Protein AF-A0ABD8B2M6-F1 (afdb_monomer)

Organism: Paenibacillus amylolyticus (NCBI:txid1451)

Radius of gyration: 21.18 Å; Cα contacts (8 Å, |Δi|>4): 115; chains: 1; bounding box: 60×35×60 Å

Solvent-accessible surface area (backbone atoms only — not comparable to full-atom values): 7758 Å² total; per-residue (Å²): 119,79,57,44,57,72,61,22,52,52,36,51,54,53,35,53,53,38,50,52,31,44,59,47,26,64,75,68,66,43,61,69,64,36,50,55,49,49,55,50,36,53,42,39,51,32,51,23,50,21,29,61,69,49,42,68,66,32,60,54,50,38,54,56,52,48,70,74,75,51,57,76,76,55,49,54,54,48,50,68,47,43,44,29,42,54,49,12,60,80,67,70,38,62,68,38,31,53,50,21,50,52,52,42,51,52,52,48,52,53,50,34,51,50,38,52,51,50,57,71,67,53,71,76,82,81,66,75,83,64,76,68,76,68,61,74,67,70,79,75,128

Sequence (141 aa):
MDANWPIAIILCLLIVLSLISLVILKKVELRMYFIDTALITVCLAFCAVAYFTAFEAFFIGIIVYVFRLTNSDNIIKFVFLFSGLIIGYFTGNDFYTNTSILILAIFIIIRLVESIVEISLYTPNSEPITELDMQSKKSDD

Secondary structure (DSSP, 8-state):
----HHHHHHHHHHHHHHHHHHHHHHHTT-HHHHHHHHHHHHHHHHHHHHHHH--THHHHHHHHHHHHH--HHHHHHHHHHHHHHHHHHHHT-HHHHHHHHHHHHHHHHHHHHHHHHHHHH---------GGGTTTTSS--

Structure (mmCIF, N/CA/C/O backbone):
data_AF-A0ABD8B2M6-F1
#
_entry.id   AF-A0ABD8B2M6-F1
#
loop_
_atom_site.group_PDB
_atom_site.id
_atom_site.type_symbol
_atom_site.label_atom_id
_atom_site.label_alt_id
_atom_site.label_comp_id
_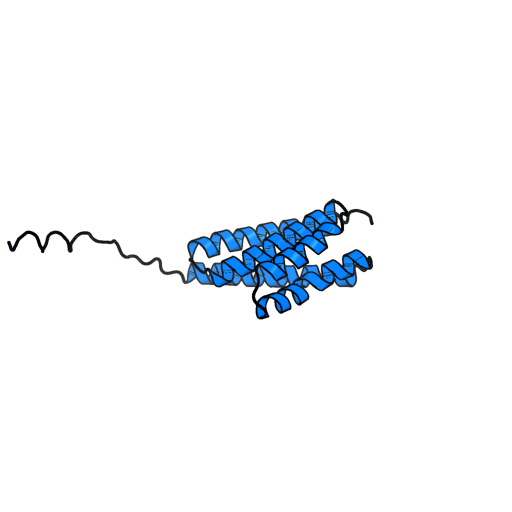atom_site.label_asym_id
_atom_site.label_entity_id
_atom_site.label_seq_id
_atom_site.pdbx_PDB_ins_code
_atom_site.Cartn_x
_atom_site.Cartn_y
_atom_site.Cartn_z
_atom_site.occupancy
_atom_site.B_iso_or_equiv
_atom_site.auth_seq_id
_atom_site.auth_comp_id
_atom_site.auth_asym_id
_atom_site.auth_atom_id
_atom_site.pdbx_PDB_model_num
ATOM 1 N N . MET A 1 1 ? 12.493 -4.285 -16.258 1.00 59.44 1 MET A N 1
ATOM 2 C CA . MET A 1 1 ? 12.614 -3.160 -15.313 1.00 59.44 1 MET A CA 1
ATOM 3 C C . MET A 1 1 ? 13.319 -3.697 -14.077 1.00 59.44 1 MET A C 1
ATOM 5 O O . MET A 1 1 ? 13.015 -4.824 -13.707 1.00 59.44 1 MET A O 1
ATOM 9 N N . ASP A 1 2 ? 14.288 -2.983 -13.505 1.00 62.94 2 ASP A N 1
ATOM 10 C CA . ASP A 1 2 ? 15.016 -3.478 -12.327 1.00 62.94 2 ASP A CA 1
ATOM 11 C C . ASP A 1 2 ? 14.156 -3.365 -11.061 1.00 62.94 2 ASP A C 1
ATOM 13 O O . ASP A 1 2 ? 13.301 -2.483 -10.954 1.00 62.94 2 ASP A O 1
ATOM 17 N N . ALA A 1 3 ? 14.367 -4.265 -10.099 1.00 66.88 3 ALA A N 1
ATOM 18 C CA . ALA A 1 3 ? 13.652 -4.235 -8.826 1.00 66.88 3 ALA A CA 1
ATOM 19 C C . ALA A 1 3 ? 13.932 -2.919 -8.074 1.00 66.88 3 ALA A C 1
ATOM 21 O O . ALA A 1 3 ? 15.090 -2.546 -7.873 1.00 66.88 3 ALA A O 1
ATOM 22 N N . ASN A 1 4 ? 12.881 -2.226 -7.620 1.00 79.69 4 ASN A N 1
ATOM 23 C CA . ASN A 1 4 ? 13.004 -0.974 -6.866 1.00 79.69 4 ASN A CA 1
ATOM 24 C C . ASN A 1 4 ? 12.841 -1.249 -5.364 1.00 79.69 4 ASN A C 1
ATOM 26 O O . ASN A 1 4 ? 11.773 -1.083 -4.768 1.00 79.69 4 ASN A O 1
ATOM 30 N N . TRP A 1 5 ? 13.936 -1.716 -4.766 1.00 81.69 5 TRP A N 1
ATOM 31 C CA . TRP A 1 5 ? 14.001 -2.157 -3.373 1.00 81.69 5 TRP A CA 1
ATOM 32 C C . TRP A 1 5 ? 13.587 -1.082 -2.354 1.00 81.69 5 TRP A C 1
ATOM 34 O O . TRP A 1 5 ? 12.828 -1.421 -1.446 1.00 81.69 5 TRP A O 1
ATOM 44 N N . PRO A 1 6 ? 14.003 0.198 -2.476 1.00 87.25 6 PRO A N 1
ATOM 45 C CA . PRO A 1 6 ? 13.560 1.246 -1.554 1.00 87.25 6 PRO A CA 1
ATOM 46 C C . PRO A 1 6 ? 12.037 1.385 -1.481 1.00 87.25 6 PRO A C 1
ATOM 48 O O . PRO A 1 6 ? 11.467 1.436 -0.391 1.00 87.25 6 PRO A O 1
ATOM 51 N N . ILE A 1 7 ? 11.367 1.383 -2.635 1.00 88.50 7 ILE A N 1
ATOM 52 C CA . ILE A 1 7 ? 9.908 1.492 -2.715 1.00 88.50 7 ILE A CA 1
ATOM 53 C C . ILE A 1 7 ? 9.241 0.256 -2.116 1.00 88.50 7 ILE A C 1
ATOM 55 O O . ILE A 1 7 ? 8.309 0.382 -1.321 1.00 88.50 7 ILE A O 1
ATOM 59 N N . ALA A 1 8 ? 9.758 -0.934 -2.423 1.00 88.00 8 ALA A N 1
ATOM 60 C CA . ALA A 1 8 ? 9.252 -2.181 -1.865 1.00 88.00 8 ALA A CA 1
ATOM 61 C C . ALA A 1 8 ? 9.348 -2.214 -0.325 1.00 88.00 8 ALA A C 1
ATOM 63 O O . ALA A 1 8 ? 8.400 -2.625 0.343 1.00 88.00 8 ALA A O 1
ATOM 64 N N . ILE A 1 9 ? 10.445 -1.709 0.253 1.00 90.75 9 ILE A N 1
ATOM 65 C CA . ILE A 1 9 ? 10.620 -1.596 1.710 1.00 90.75 9 ILE A CA 1
ATOM 66 C C . ILE A 1 9 ? 9.583 -0.646 2.318 1.00 90.75 9 ILE A C 1
ATOM 68 O O . ILE A 1 9 ? 8.972 -0.981 3.333 1.00 90.75 9 ILE A O 1
ATOM 72 N N . ILE A 1 10 ? 9.346 0.516 1.700 1.00 92.38 10 ILE A N 1
ATOM 73 C CA . ILE A 1 10 ? 8.327 1.459 2.183 1.00 92.38 10 ILE A CA 1
ATOM 74 C C . ILE A 1 10 ? 6.943 0.805 2.146 1.00 92.38 10 ILE A C 1
ATOM 76 O O . ILE A 1 10 ? 6.207 0.876 3.128 1.00 92.38 10 ILE A O 1
ATOM 80 N N . LEU A 1 11 ? 6.605 0.103 1.061 1.00 93.38 11 LEU A N 1
ATOM 81 C CA . LEU A 1 11 ? 5.342 -0.629 0.957 1.00 93.38 11 LEU A CA 1
ATOM 82 C C . LEU A 1 11 ? 5.209 -1.693 2.059 1.00 93.38 11 LEU A C 1
ATOM 84 O O . LEU A 1 11 ? 4.143 -1.802 2.657 1.00 93.38 11 LEU A O 1
ATOM 88 N N . CYS A 1 12 ? 6.282 -2.411 2.406 1.00 94.50 12 CYS A N 1
ATOM 89 C CA . CYS A 1 12 ? 6.285 -3.338 3.543 1.00 94.50 12 CYS A CA 1
ATOM 90 C C . CYS A 1 12 ? 5.983 -2.643 4.879 1.00 94.50 12 CYS A C 1
ATOM 92 O O . CYS A 1 12 ? 5.193 -3.161 5.667 1.00 94.50 12 CYS A O 1
ATOM 94 N N . LEU A 1 13 ? 6.558 -1.464 5.134 1.00 94.31 13 LEU A N 1
ATOM 95 C CA . LEU A 1 13 ? 6.256 -0.689 6.344 1.00 94.31 13 LEU A CA 1
ATOM 96 C C . LEU A 1 13 ? 4.782 -0.264 6.387 1.00 94.31 13 LEU A C 1
ATOM 98 O O . LEU A 1 13 ? 4.127 -0.393 7.420 1.00 94.31 13 LEU A O 1
ATOM 102 N N . LEU A 1 14 ? 4.240 0.180 5.252 1.00 94.56 14 LEU A N 1
ATOM 103 C CA . LEU A 1 14 ? 2.829 0.540 5.124 1.00 94.56 14 LEU A CA 1
ATOM 104 C C . LEU A 1 14 ? 1.897 -0.661 5.353 1.00 94.56 14 LEU A C 1
ATOM 106 O O . LEU A 1 14 ? 0.872 -0.519 6.020 1.00 94.56 14 LEU A O 1
ATOM 110 N N . ILE A 1 15 ? 2.270 -1.853 4.874 1.00 94.81 15 ILE A N 1
ATOM 111 C CA . ILE A 1 15 ? 1.538 -3.101 5.142 1.00 94.81 15 ILE A CA 1
ATOM 112 C C . ILE A 1 15 ? 1.505 -3.388 6.643 1.00 94.81 15 ILE A C 1
ATOM 114 O O . ILE A 1 15 ? 0.435 -3.668 7.176 1.00 94.81 15 ILE A O 1
ATOM 118 N N . VAL A 1 16 ? 2.642 -3.287 7.340 1.00 94.88 16 VAL A N 1
ATOM 119 C CA . VAL A 1 16 ? 2.705 -3.523 8.792 1.00 94.88 16 VAL A CA 1
ATOM 120 C C . VAL A 1 16 ? 1.780 -2.565 9.546 1.00 94.88 16 VAL A C 1
ATOM 122 O O . VAL A 1 16 ? 1.007 -3.011 10.391 1.00 94.88 16 VAL A O 1
ATOM 125 N N . LEU A 1 17 ? 1.796 -1.271 9.211 1.00 93.38 17 LEU A N 1
ATOM 126 C CA . LEU A 1 17 ? 0.892 -0.290 9.822 1.00 93.38 17 LEU A CA 1
ATOM 127 C C . LEU A 1 17 ? -0.583 -0.627 9.562 1.00 93.38 17 LEU A C 1
ATOM 129 O O . LEU A 1 17 ? -1.398 -0.594 10.483 1.00 93.38 17 LEU A O 1
ATOM 133 N N . SER A 1 18 ? -0.917 -1.023 8.334 1.00 92.00 18 SER A N 1
ATOM 134 C CA . SER A 1 18 ? -2.279 -1.410 7.962 1.00 92.00 18 SER A CA 1
ATOM 135 C C . SER A 1 18 ? -2.746 -2.688 8.680 1.00 92.00 18 SER A C 1
ATOM 137 O O . SER A 1 18 ? -3.897 -2.788 9.106 1.00 92.00 18 SER A O 1
ATOM 139 N N . LEU A 1 19 ? -1.844 -3.653 8.902 1.00 92.44 19 LEU A N 1
ATOM 140 C CA . LEU A 1 19 ? -2.122 -4.851 9.701 1.00 92.44 19 LEU A CA 1
ATOM 141 C C . LEU A 1 19 ? -2.402 -4.509 11.170 1.00 92.44 19 LEU A C 1
ATOM 143 O O . LEU A 1 19 ? -3.297 -5.108 11.767 1.00 92.44 19 LEU A O 1
ATOM 147 N N . ILE A 1 20 ? -1.694 -3.533 11.748 1.00 89.94 20 ILE A N 1
ATOM 148 C CA . ILE A 1 20 ? -1.983 -3.042 13.104 1.00 89.94 20 ILE A CA 1
ATOM 149 C C . ILE A 1 20 ? -3.404 -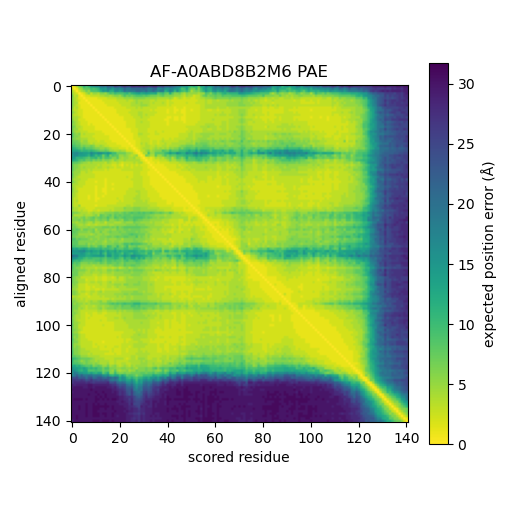2.466 13.161 1.00 89.94 20 ILE A C 1
ATOM 151 O O . ILE A 1 20 ? -4.175 -2.852 14.042 1.00 89.94 20 ILE A O 1
ATOM 155 N N . SER A 1 21 ? -3.790 -1.621 12.196 1.00 87.56 21 SER A N 1
ATOM 156 C CA . SER A 1 21 ? -5.164 -1.104 12.091 1.00 87.56 21 SER A CA 1
ATOM 157 C C . SER A 1 21 ? -6.196 -2.230 11.996 1.00 87.56 21 SER A C 1
ATOM 159 O O . SER A 1 21 ? -7.190 -2.206 12.715 1.00 87.56 21 SER A O 1
ATOM 161 N N . LEU A 1 22 ? -5.948 -3.265 11.185 1.00 88.94 22 LEU A N 1
ATOM 162 C CA . LEU A 1 22 ? -6.854 -4.414 11.061 1.00 88.94 22 LEU A CA 1
ATOM 163 C C . LEU A 1 22 ? -7.051 -5.169 12.373 1.00 88.94 22 LEU A C 1
ATOM 165 O O . LEU A 1 22 ? -8.171 -5.570 12.687 1.00 88.94 22 LEU A O 1
ATOM 169 N N . VAL A 1 23 ? -5.980 -5.368 13.145 1.00 87.56 23 VAL A N 1
ATOM 170 C CA . VAL A 1 23 ? -6.06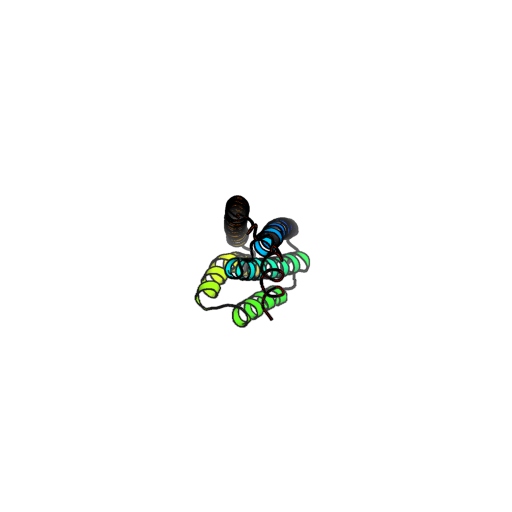4 -6.031 14.453 1.00 87.56 23 VAL A CA 1
ATOM 171 C C . VAL A 1 23 ? -6.922 -5.217 15.421 1.00 87.56 23 VAL A C 1
ATOM 173 O O . VAL A 1 23 ? -7.714 -5.802 16.159 1.00 87.56 23 VAL A O 1
ATOM 176 N N . ILE A 1 24 ? -6.796 -3.888 15.405 1.00 83.94 24 ILE A N 1
ATOM 177 C CA . ILE A 1 24 ? -7.600 -2.985 16.237 1.00 83.94 24 ILE A CA 1
ATOM 178 C C . ILE A 1 24 ? -9.068 -3.023 15.793 1.00 83.94 24 ILE A C 1
ATOM 180 O O . ILE A 1 24 ? -9.939 -3.342 16.598 1.00 83.94 24 ILE A O 1
ATOM 184 N N . LEU A 1 25 ? -9.340 -2.800 14.504 1.00 83.44 25 LEU A N 1
ATOM 185 C CA . LEU A 1 25 ? -10.695 -2.775 13.943 1.00 83.44 25 LEU A CA 1
ATOM 186 C C . LEU A 1 25 ? -11.439 -4.099 14.141 1.00 83.44 25 LEU A C 1
ATOM 188 O O . LEU A 1 25 ? -12.641 -4.102 14.403 1.00 83.44 25 LEU A O 1
ATOM 192 N N . LYS A 1 26 ? -10.727 -5.233 14.085 1.00 82.75 26 LYS A N 1
ATOM 193 C CA . LYS A 1 26 ? -11.309 -6.550 14.373 1.00 82.75 26 LYS A CA 1
ATOM 194 C C . LYS A 1 26 ? -11.828 -6.659 15.810 1.00 82.75 26 LYS A C 1
ATOM 196 O O . LYS A 1 26 ? -12.806 -7.364 16.028 1.00 82.75 26 LYS A O 1
ATOM 201 N N . LYS A 1 27 ? -11.194 -5.992 16.782 1.00 80.00 27 LYS A N 1
ATOM 202 C CA . LYS A 1 27 ? -11.628 -6.004 18.192 1.00 80.00 27 LYS A CA 1
ATOM 203 C C . LYS A 1 27 ? -12.838 -5.110 18.460 1.00 80.00 27 LYS A C 1
ATOM 205 O O . LYS A 1 27 ? -13.571 -5.384 19.398 1.00 80.00 27 LYS A O 1
ATOM 210 N N . VAL A 1 28 ? -13.022 -4.065 17.655 1.00 75.50 28 VAL A N 1
ATOM 211 C CA . VAL A 1 28 ? -14.100 -3.068 17.796 1.00 75.50 28 VAL A CA 1
ATOM 212 C C . VAL A 1 28 ? -15.320 -3.428 16.918 1.00 75.50 28 VAL A C 1
ATOM 214 O O . VAL A 1 28 ? -16.306 -2.706 16.880 1.00 75.50 28 VAL A O 1
ATOM 217 N N . GLU A 1 29 ? -15.272 -4.560 16.201 1.00 73.56 29 GLU A N 1
ATOM 218 C CA . GLU A 1 29 ? -16.335 -5.084 15.319 1.00 73.56 29 GLU A CA 1
ATOM 219 C C . GLU A 1 29 ? -16.805 -4.136 14.192 1.00 73.56 29 GLU A C 1
ATOM 221 O O . GLU A 1 29 ? -17.859 -4.333 13.578 1.00 73.56 29 GLU A O 1
ATOM 226 N N . LEU A 1 30 ? -15.985 -3.149 13.821 1.00 69.62 30 LEU A N 1
ATOM 227 C CA . LEU A 1 30 ? -16.288 -2.184 12.761 1.00 69.62 30 LEU A CA 1
ATOM 228 C C . LEU A 1 30 ? -16.049 -2.775 11.365 1.00 69.62 30 LEU A C 1
ATOM 230 O O . LEU A 1 30 ? -15.024 -2.557 10.716 1.00 69.62 30 LEU A O 1
ATOM 234 N N . ARG A 1 31 ? -17.036 -3.541 10.884 1.00 72.50 31 ARG A N 1
ATOM 235 C CA . ARG A 1 31 ? -16.947 -4.315 9.631 1.00 72.50 31 ARG A CA 1
ATOM 236 C C . ARG A 1 31 ? -16.621 -3.484 8.390 1.00 72.50 31 ARG A C 1
ATOM 238 O O . ARG A 1 31 ? -15.860 -3.953 7.550 1.00 72.50 31 ARG A O 1
ATOM 245 N N . MET A 1 32 ? -17.185 -2.282 8.256 1.00 74.00 32 MET A N 1
ATOM 246 C CA . MET A 1 32 ? -16.995 -1.461 7.053 1.00 74.00 32 MET A CA 1
ATOM 247 C C . MET A 1 32 ? -15.538 -1.002 6.906 1.00 74.00 32 MET A C 1
ATOM 249 O O . MET A 1 32 ? -14.924 -1.237 5.868 1.00 74.00 32 MET A O 1
ATOM 253 N N . TYR A 1 33 ? -14.953 -0.436 7.967 1.00 77.25 33 TYR A N 1
ATOM 254 C CA . TYR A 1 33 ? -13.550 -0.015 7.962 1.00 77.25 33 TYR A CA 1
ATOM 255 C C . TYR A 1 33 ? -12.592 -1.201 7.872 1.00 77.25 33 TYR A C 1
ATOM 257 O O . TYR A 1 33 ? -11.585 -1.121 7.176 1.00 77.25 33 TYR A O 1
ATOM 265 N N . PHE A 1 34 ? -12.930 -2.327 8.508 1.00 83.31 34 PHE A N 1
ATOM 266 C CA . PHE A 1 34 ? -12.130 -3.543 8.413 1.00 83.31 34 PHE A CA 1
ATOM 267 C C . PHE A 1 34 ? -11.989 -4.034 6.964 1.00 83.31 34 PHE A C 1
ATOM 269 O O . PHE A 1 34 ? -10.882 -4.357 6.535 1.00 83.31 34 PHE A O 1
ATOM 276 N N . ILE A 1 35 ? -13.086 -4.074 6.199 1.00 82.69 35 ILE A N 1
ATOM 277 C CA . ILE A 1 35 ? -13.062 -4.524 4.799 1.00 82.69 35 ILE A CA 1
ATOM 278 C C . ILE A 1 35 ? -12.224 -3.571 3.940 1.00 82.69 35 ILE A C 1
ATOM 280 O O . ILE A 1 35 ? -11.353 -4.036 3.206 1.00 82.69 35 ILE A O 1
ATOM 284 N N . ASP A 1 36 ? -12.422 -2.257 4.071 1.00 82.88 36 ASP A N 1
ATOM 285 C CA . ASP A 1 36 ? -11.660 -1.255 3.314 1.00 82.88 36 ASP A CA 1
ATOM 286 C C . ASP A 1 36 ? -10.153 -1.356 3.603 1.00 82.88 36 ASP A C 1
ATOM 288 O O . ASP A 1 36 ? -9.334 -1.427 2.681 1.00 82.88 36 ASP A O 1
ATOM 292 N N . THR A 1 37 ? -9.768 -1.436 4.880 1.00 86.75 37 THR A N 1
ATOM 293 C CA . THR A 1 37 ? -8.363 -1.596 5.276 1.00 86.75 37 THR A CA 1
ATOM 294 C C . THR A 1 37 ? -7.796 -2.933 4.792 1.00 86.75 37 THR A C 1
ATOM 296 O O . THR A 1 37 ? -6.649 -2.986 4.346 1.00 86.75 37 THR A O 1
ATOM 299 N N . ALA A 1 38 ? -8.579 -4.016 4.804 1.00 87.69 38 ALA A N 1
ATOM 300 C CA . ALA A 1 38 ? -8.136 -5.323 4.321 1.00 87.69 38 ALA A CA 1
ATOM 301 C C . ALA A 1 38 ? -7.876 -5.300 2.811 1.00 87.69 38 ALA A C 1
ATOM 303 O O . ALA A 1 38 ? -6.837 -5.786 2.358 1.00 87.69 38 ALA A O 1
ATOM 304 N N . LEU A 1 39 ? -8.774 -4.682 2.040 1.00 88.38 39 LEU A N 1
ATOM 305 C CA . LEU A 1 39 ? -8.619 -4.521 0.596 1.00 88.38 39 LEU A CA 1
ATOM 306 C C . LEU A 1 39 ? -7.335 -3.757 0.259 1.00 88.38 39 LEU A C 1
ATOM 308 O O . LEU A 1 39 ? -6.529 -4.228 -0.545 1.00 88.38 39 LEU A O 1
ATOM 312 N N . ILE A 1 40 ? -7.104 -2.624 0.923 1.00 89.25 40 ILE A N 1
ATOM 313 C CA . ILE A 1 40 ? -5.914 -1.788 0.714 1.00 89.25 40 ILE A CA 1
ATOM 314 C C . ILE A 1 40 ? -4.637 -2.534 1.108 1.00 89.25 40 ILE A C 1
ATOM 316 O O . ILE A 1 40 ? -3.652 -2.481 0.375 1.00 89.25 40 ILE A O 1
ATOM 320 N N . THR A 1 41 ? -4.662 -3.290 2.208 1.00 92.06 41 THR A N 1
ATOM 321 C CA . THR A 1 41 ? -3.513 -4.095 2.659 1.00 92.06 41 THR A CA 1
ATOM 322 C C . THR A 1 41 ? -3.101 -5.130 1.612 1.00 92.06 41 THR A C 1
ATOM 324 O O . THR A 1 41 ? -1.916 -5.277 1.319 1.00 92.06 41 THR A O 1
ATOM 327 N N . VAL A 1 42 ? -4.067 -5.824 1.003 1.00 91.19 42 VAL A N 1
ATOM 328 C CA . VAL A 1 42 ? -3.788 -6.807 -0.057 1.00 91.19 42 VAL A CA 1
ATOM 329 C C . VAL A 1 42 ? -3.261 -6.126 -1.322 1.00 91.19 42 VAL A C 1
ATOM 331 O O . VAL A 1 42 ? -2.314 -6.617 -1.933 1.00 91.19 42 VAL A O 1
ATOM 334 N N . CYS A 1 43 ? -3.807 -4.964 -1.690 1.00 92.12 43 CYS A N 1
ATOM 335 C CA . CYS A 1 43 ? -3.308 -4.191 -2.829 1.00 92.12 43 CYS A CA 1
ATOM 336 C C . CYS A 1 43 ? -1.856 -3.732 -2.614 1.00 92.12 43 CYS A C 1
ATOM 338 O O . CYS A 1 43 ? -1.032 -3.853 -3.519 1.00 92.12 43 CYS A O 1
ATOM 340 N N . LEU A 1 44 ? -1.512 -3.279 -1.404 1.00 92.94 44 LEU A N 1
ATOM 341 C CA . LEU A 1 44 ? -0.132 -2.954 -1.033 1.00 92.94 44 LEU A CA 1
ATOM 342 C C . LEU A 1 44 ? 0.785 -4.174 -1.122 1.00 92.94 44 LEU A C 1
ATOM 344 O O . LEU A 1 44 ? 1.907 -4.043 -1.605 1.00 92.94 44 LEU A O 1
ATOM 348 N N . ALA A 1 45 ? 0.315 -5.351 -0.699 1.00 92.50 45 ALA A N 1
ATOM 349 C CA . ALA A 1 45 ? 1.082 -6.588 -0.806 1.00 92.50 45 ALA A CA 1
ATOM 350 C C . ALA A 1 45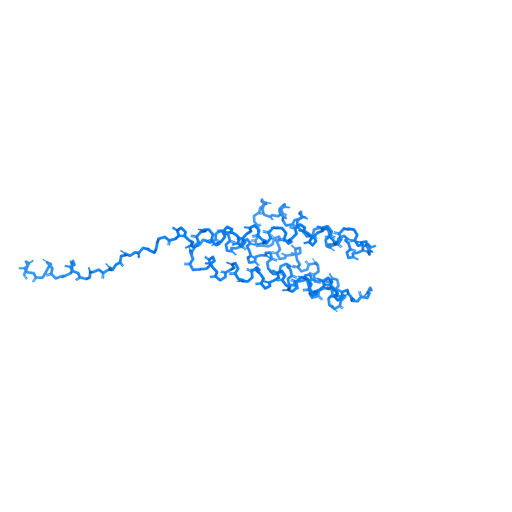 ? 1.386 -6.934 -2.270 1.00 92.50 45 ALA A C 1
ATOM 352 O O . ALA A 1 45 ? 2.537 -7.209 -2.601 1.00 92.50 45 ALA A O 1
ATOM 353 N N . PHE A 1 46 ? 0.401 -6.840 -3.167 1.00 92.81 46 PHE A N 1
ATOM 354 C CA . PHE A 1 46 ? 0.641 -7.027 -4.598 1.00 92.81 46 PHE A CA 1
ATOM 355 C C . PHE A 1 46 ? 1.625 -6.000 -5.167 1.00 92.81 46 PHE A C 1
ATOM 357 O O . PHE A 1 46 ? 2.534 -6.394 -5.896 1.00 92.81 46 PHE A O 1
ATOM 364 N N . CYS A 1 47 ? 1.511 -4.718 -4.799 1.00 91.12 47 CYS A N 1
ATOM 365 C CA . CYS A 1 47 ? 2.488 -3.703 -5.197 1.00 91.12 47 CYS A CA 1
ATOM 366 C C . CYS A 1 47 ? 3.894 -4.057 -4.698 1.00 91.12 47 CYS A C 1
ATOM 368 O O . CYS A 1 47 ? 4.839 -4.041 -5.480 1.00 91.12 47 CYS A O 1
ATOM 370 N N . ALA A 1 48 ? 4.051 -4.408 -3.419 1.00 91.69 48 ALA A N 1
ATOM 371 C CA . ALA A 1 48 ? 5.350 -4.747 -2.845 1.00 91.69 48 ALA A CA 1
ATOM 372 C C . ALA A 1 48 ? 5.994 -5.919 -3.596 1.00 91.69 48 ALA A C 1
ATOM 374 O O . ALA A 1 48 ? 7.158 -5.840 -3.984 1.00 91.69 48 ALA A O 1
ATOM 375 N N . VAL A 1 49 ? 5.221 -6.974 -3.876 1.00 91.06 49 VAL A N 1
ATOM 376 C CA . VAL A 1 49 ? 5.709 -8.124 -4.646 1.00 91.06 49 VAL A CA 1
ATOM 377 C C . VAL A 1 49 ? 6.062 -7.719 -6.079 1.00 91.06 49 VAL A C 1
ATOM 379 O O . VAL A 1 49 ? 7.111 -8.139 -6.567 1.00 91.06 49 VAL A O 1
ATOM 382 N N . ALA A 1 50 ? 5.265 -6.873 -6.739 1.00 89.75 50 ALA A N 1
ATOM 383 C CA . ALA A 1 50 ? 5.584 -6.351 -8.070 1.00 89.75 50 ALA A CA 1
ATOM 384 C C . ALA A 1 50 ? 6.931 -5.608 -8.076 1.00 89.75 50 ALA A C 1
ATOM 386 O O . ALA A 1 50 ? 7.779 -5.880 -8.921 1.00 89.75 50 ALA A O 1
ATOM 387 N N . TYR A 1 51 ? 7.169 -4.738 -7.090 1.00 87.69 51 TYR A N 1
ATOM 388 C CA . TYR A 1 51 ? 8.414 -3.974 -6.971 1.00 87.69 51 TYR A CA 1
ATOM 389 C C . TYR A 1 51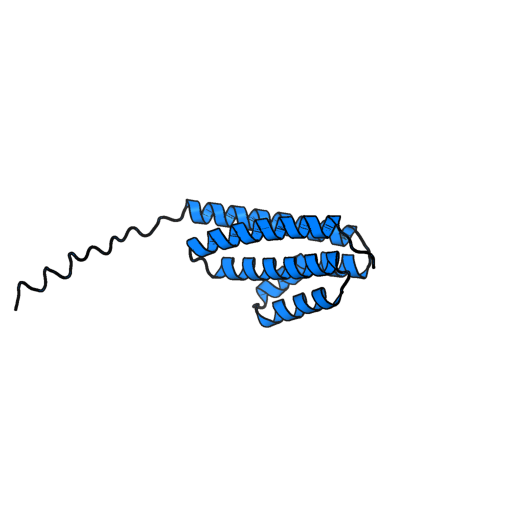 ? 9.629 -4.825 -6.556 1.00 87.69 51 TYR A C 1
ATOM 391 O O . TYR A 1 51 ? 10.747 -4.491 -6.948 1.00 87.69 51 TYR A O 1
ATOM 399 N N . PHE A 1 52 ? 9.436 -5.928 -5.820 1.00 88.44 52 PHE A N 1
ATOM 400 C CA . PHE A 1 52 ? 10.505 -6.888 -5.500 1.00 88.44 52 PHE A CA 1
ATOM 401 C C . PHE A 1 52 ? 10.870 -7.796 -6.675 1.00 88.44 52 PHE A C 1
ATOM 403 O O . PHE A 1 52 ? 12.043 -8.076 -6.903 1.00 88.44 52 PHE A O 1
ATOM 410 N N . THR A 1 53 ? 9.862 -8.305 -7.382 1.00 87.31 53 THR A N 1
ATOM 411 C CA . THR A 1 53 ? 10.033 -9.355 -8.399 1.00 87.31 53 THR A CA 1
ATOM 412 C C . THR A 1 53 ? 10.139 -8.810 -9.819 1.00 87.31 53 THR A C 1
ATOM 414 O O . THR A 1 53 ? 10.465 -9.568 -10.729 1.00 87.31 53 THR A O 1
ATOM 417 N N . ALA A 1 54 ? 9.838 -7.522 -10.015 1.00 83.00 54 ALA A N 1
ATOM 418 C CA . ALA A 1 54 ? 9.643 -6.893 -11.319 1.00 83.00 54 ALA A CA 1
ATOM 419 C C . ALA A 1 54 ? 8.600 -7.616 -12.200 1.00 83.00 54 ALA A C 1
ATOM 421 O O . ALA A 1 54 ? 8.650 -7.549 -13.430 1.00 83.00 54 ALA A O 1
ATOM 422 N N . PHE A 1 55 ? 7.650 -8.328 -11.579 1.00 86.31 55 PHE A N 1
ATOM 423 C CA . PHE A 1 55 ? 6.614 -9.072 -12.286 1.00 86.31 55 PHE A CA 1
ATOM 424 C C . PHE A 1 55 ? 5.315 -8.264 -12.374 1.00 86.31 55 PHE A C 1
ATOM 426 O O . PHE A 1 55 ? 4.579 -8.091 -11.404 1.00 86.31 55 PHE A O 1
ATOM 433 N N . GLU A 1 56 ? 5.012 -7.777 -13.574 1.00 83.38 56 GLU A N 1
ATOM 434 C CA . GLU A 1 56 ? 3.945 -6.792 -13.808 1.00 83.38 56 GLU A CA 1
ATOM 435 C C . GLU A 1 56 ? 2.534 -7.362 -13.604 1.00 83.38 56 GLU A C 1
ATOM 437 O O . GLU A 1 56 ? 1.592 -6.625 -13.309 1.00 83.38 56 GLU A O 1
ATOM 442 N N . ALA A 1 57 ? 2.375 -8.688 -13.702 1.00 85.81 57 ALA A N 1
ATOM 443 C CA . ALA A 1 57 ? 1.087 -9.359 -13.531 1.00 85.81 57 ALA A CA 1
ATOM 444 C C . ALA A 1 57 ? 0.475 -9.135 -12.136 1.00 85.81 57 ALA A C 1
ATOM 446 O O . ALA A 1 57 ? -0.744 -9.222 -11.976 1.00 85.81 57 ALA A O 1
ATOM 447 N N . PHE A 1 58 ? 1.288 -8.790 -11.133 1.00 86.75 58 PHE A N 1
ATOM 448 C CA . PHE A 1 58 ? 0.783 -8.418 -9.815 1.00 86.75 58 PHE A CA 1
ATOM 449 C C . PHE A 1 58 ? -0.076 -7.145 -9.854 1.00 86.75 58 PHE A C 1
ATOM 451 O O . PHE A 1 58 ? -1.072 -7.091 -9.137 1.00 86.75 58 PHE A O 1
ATOM 458 N N . PHE A 1 59 ? 0.193 -6.180 -10.744 1.00 84.38 59 PHE A N 1
ATOM 459 C CA . PHE A 1 59 ? -0.676 -5.006 -10.917 1.00 84.38 59 PHE A CA 1
ATOM 460 C C . PHE A 1 59 ? -2.034 -5.365 -11.531 1.00 84.38 59 PHE A C 1
ATOM 462 O O . PHE A 1 59 ? -3.055 -4.794 -11.149 1.00 84.38 59 PHE A O 1
ATOM 469 N N . ILE A 1 60 ? -2.079 -6.360 -12.423 1.00 84.12 60 ILE A N 1
ATOM 470 C CA . ILE A 1 60 ? -3.344 -6.901 -12.947 1.00 84.12 60 ILE A CA 1
ATOM 471 C C . ILE A 1 60 ? -4.129 -7.578 -11.818 1.00 84.12 60 ILE A C 1
ATOM 473 O O . ILE A 1 60 ? -5.339 -7.380 -11.699 1.00 84.12 60 ILE A O 1
ATOM 477 N N . GLY A 1 61 ? -3.435 -8.323 -10.950 1.00 83.19 61 GLY A N 1
ATOM 478 C CA . GLY A 1 61 ? -4.017 -8.934 -9.755 1.00 83.19 61 GLY A CA 1
ATOM 479 C C . GLY A 1 61 ? -4.732 -7.920 -8.864 1.00 83.19 61 GLY A C 1
ATOM 480 O O . GLY A 1 61 ? -5.835 -8.195 -8.398 1.00 83.19 61 GLY A O 1
ATOM 481 N N . ILE A 1 62 ? -4.167 -6.719 -8.711 1.00 84.81 62 ILE A N 1
ATOM 482 C CA . ILE A 1 62 ? -4.799 -5.627 -7.966 1.00 84.81 62 ILE A CA 1
ATOM 483 C C . ILE A 1 62 ? -6.126 -5.206 -8.612 1.00 84.81 62 ILE A C 1
ATOM 485 O O . ILE A 1 62 ? -7.145 -5.141 -7.926 1.00 84.81 62 ILE A O 1
ATOM 489 N N . ILE A 1 63 ? -6.135 -4.950 -9.924 1.00 83.06 63 ILE A N 1
ATOM 490 C CA . ILE A 1 63 ? -7.343 -4.517 -10.645 1.00 83.06 63 ILE A CA 1
ATOM 491 C C . ILE A 1 63 ? -8.451 -5.565 -10.487 1.00 83.06 63 ILE A C 1
ATOM 493 O O . ILE A 1 63 ? -9.569 -5.237 -10.091 1.00 83.06 63 ILE A O 1
ATOM 497 N N . VAL A 1 64 ? -8.133 -6.839 -10.735 1.00 84.19 64 VAL A N 1
ATOM 498 C CA . VAL A 1 64 ? -9.094 -7.948 -10.614 1.00 84.19 64 VAL A CA 1
ATOM 499 C C . VAL A 1 64 ? -9.625 -8.070 -9.186 1.00 84.19 64 VAL A C 1
ATOM 501 O O . VAL A 1 64 ? -10.826 -8.263 -8.985 1.00 84.19 64 VAL A O 1
ATOM 504 N N . TYR A 1 65 ? -8.745 -7.950 -8.192 1.00 83.88 65 TYR A N 1
ATOM 505 C CA . TYR A 1 65 ? -9.106 -8.064 -6.783 1.00 83.88 65 TYR A CA 1
ATOM 506 C C . TYR A 1 65 ? -10.081 -6.962 -6.354 1.00 83.88 65 TYR A C 1
ATOM 508 O O . TYR A 1 65 ? -11.109 -7.250 -5.739 1.00 83.88 65 TYR A O 1
ATOM 5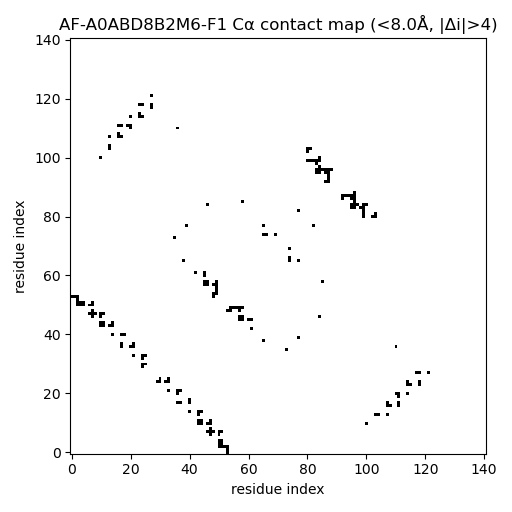16 N N . VAL A 1 66 ? -9.813 -5.716 -6.749 1.00 82.62 66 VAL A N 1
ATOM 517 C CA . VAL A 1 66 ? -10.655 -4.561 -6.417 1.00 82.62 66 VAL A CA 1
ATOM 518 C C . VAL A 1 66 ? -12.020 -4.676 -7.080 1.00 82.62 66 VAL A C 1
ATOM 520 O O . VAL A 1 66 ? -13.029 -4.614 -6.384 1.00 82.62 66 VAL A O 1
ATOM 523 N N . PHE A 1 67 ? -12.077 -4.907 -8.393 1.00 80.62 67 PHE A N 1
ATOM 524 C CA . PHE A 1 67 ? -13.354 -4.988 -9.112 1.00 80.62 67 PHE A CA 1
ATOM 525 C C . PHE A 1 67 ? -14.256 -6.122 -8.611 1.00 80.62 67 PHE A C 1
ATOM 527 O O . PHE A 1 67 ? -15.476 -6.002 -8.670 1.00 80.62 67 PHE A O 1
ATOM 534 N N . ARG A 1 68 ? -13.679 -7.219 -8.106 1.00 80.56 68 ARG A N 1
ATOM 535 C CA . ARG A 1 68 ? -14.454 -8.364 -7.616 1.00 80.56 68 ARG A CA 1
ATOM 536 C C . ARG A 1 68 ? -15.047 -8.154 -6.222 1.00 80.56 68 ARG A C 1
ATOM 538 O O . ARG A 1 68 ? -16.082 -8.742 -5.924 1.00 80.56 68 ARG A O 1
ATOM 545 N N . LEU A 1 69 ? -14.379 -7.393 -5.356 1.00 76.00 69 LEU A N 1
ATOM 546 C CA . LEU A 1 69 ? -14.683 -7.356 -3.918 1.00 76.00 69 LEU A CA 1
ATOM 547 C C . LEU A 1 69 ? -15.208 -6.003 -3.419 1.00 76.00 69 LEU A C 1
ATOM 549 O O . LEU A 1 69 ? -15.404 -5.841 -2.216 1.00 76.00 69 LEU A O 1
ATOM 553 N N . THR A 1 70 ? -15.433 -5.039 -4.315 1.00 70.94 70 THR A N 1
ATOM 554 C CA . THR A 1 70 ? -15.597 -3.630 -3.936 1.00 70.94 70 THR A CA 1
ATOM 555 C C . THR A 1 70 ? -16.823 -2.982 -4.589 1.00 70.94 70 THR A C 1
ATOM 557 O O . THR A 1 70 ? -17.076 -3.177 -5.775 1.00 70.94 70 THR A O 1
ATOM 560 N N . ASN A 1 71 ? -17.563 -2.164 -3.829 1.00 71.88 71 ASN A N 1
ATOM 561 C CA . ASN A 1 71 ? -18.648 -1.312 -4.345 1.00 71.88 71 ASN A CA 1
ATOM 562 C C . ASN A 1 71 ? -18.095 -0.097 -5.119 1.00 71.88 71 ASN A C 1
ATOM 564 O O . ASN A 1 71 ? -16.954 0.309 -4.899 1.00 71.88 71 ASN A O 1
ATOM 568 N N . SER A 1 72 ? -18.912 0.532 -5.973 1.00 65.44 72 SER A N 1
ATOM 569 C CA . SER A 1 72 ? -18.514 1.650 -6.855 1.00 65.44 72 SER A CA 1
ATOM 570 C C . SER A 1 72 ? -17.713 2.760 -6.164 1.00 65.44 72 SER A C 1
ATOM 572 O O . SER A 1 72 ? -16.692 3.204 -6.689 1.00 65.44 72 SER A O 1
ATOM 574 N N . ASP A 1 73 ? -18.121 3.167 -4.962 1.00 67.88 73 ASP A N 1
ATOM 575 C CA . ASP A 1 73 ? -17.509 4.294 -4.244 1.00 67.88 73 ASP A CA 1
ATOM 576 C C . ASP A 1 73 ? -16.081 3.983 -3.781 1.00 67.88 73 ASP A C 1
ATOM 578 O O . ASP A 1 73 ? -15.200 4.845 -3.761 1.00 67.88 73 ASP A O 1
ATOM 582 N N . ASN A 1 74 ? -15.818 2.719 -3.462 1.00 72.00 74 ASN A N 1
ATOM 583 C CA . ASN A 1 74 ? -14.504 2.260 -3.042 1.00 72.00 74 ASN A CA 1
ATOM 584 C C . ASN A 1 74 ? -13.578 1.982 -4.245 1.00 72.00 74 ASN A C 1
ATOM 586 O O . ASN A 1 74 ? -12.358 2.044 -4.092 1.00 72.00 74 ASN A O 1
ATOM 590 N N . ILE A 1 75 ? -14.124 1.780 -5.454 1.00 80.00 75 ILE A N 1
ATOM 591 C CA . ILE A 1 75 ? -13.328 1.690 -6.693 1.00 80.00 75 ILE A CA 1
ATOM 592 C C . ILE A 1 75 ? -12.646 3.032 -6.987 1.00 80.00 75 ILE A C 1
ATOM 594 O O . ILE A 1 75 ? -11.462 3.057 -7.315 1.00 80.00 75 ILE A O 1
ATOM 598 N N . ILE A 1 76 ? -13.352 4.156 -6.823 1.00 81.44 76 ILE A N 1
ATOM 599 C CA . ILE A 1 76 ? -12.775 5.493 -7.052 1.00 81.44 76 ILE A CA 1
ATOM 600 C C . ILE A 1 76 ? -11.628 5.758 -6.073 1.00 81.44 76 ILE A C 1
ATOM 602 O O . ILE A 1 76 ? -10.546 6.178 -6.491 1.00 81.44 76 ILE A O 1
ATOM 606 N N . LYS A 1 77 ? -11.835 5.459 -4.781 1.00 82.94 77 LYS A N 1
ATOM 607 C CA . LYS A 1 77 ? -10.775 5.553 -3.762 1.00 82.94 77 LYS A CA 1
ATOM 608 C C . LYS A 1 77 ? -9.560 4.725 -4.165 1.00 82.94 77 LYS A C 1
ATOM 610 O O . LYS A 1 77 ? -8.437 5.212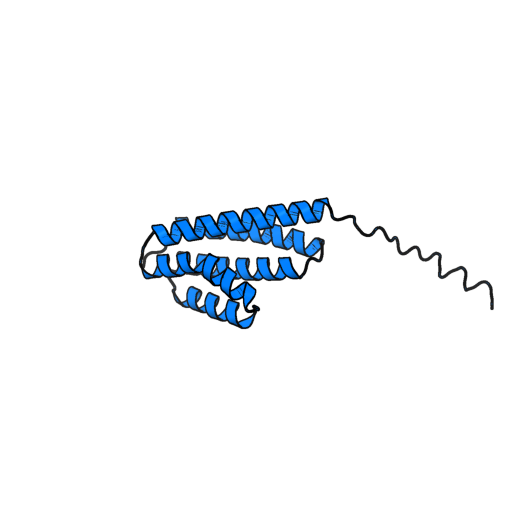 -4.105 1.00 82.94 77 LYS A O 1
ATOM 615 N N . PHE A 1 78 ? -9.783 3.495 -4.616 1.00 84.00 78 PHE A N 1
ATOM 616 C CA . PHE A 1 78 ? -8.711 2.618 -5.059 1.00 84.00 78 PHE A CA 1
ATOM 617 C C . PHE A 1 78 ? -7.925 3.209 -6.244 1.00 84.00 78 PHE A C 1
ATOM 619 O O . PHE A 1 78 ? -6.697 3.283 -6.189 1.00 84.00 78 PHE A O 1
ATOM 626 N N . VAL A 1 79 ? -8.617 3.682 -7.287 1.00 85.62 79 VAL A N 1
ATOM 627 C CA . VAL A 1 79 ? -7.974 4.312 -8.452 1.00 85.62 79 VAL A CA 1
ATOM 628 C C . VAL A 1 79 ? -7.116 5.494 -8.008 1.00 85.62 79 VAL A C 1
ATOM 630 O O . VAL A 1 79 ? -5.973 5.619 -8.444 1.00 85.62 79 VAL A O 1
ATOM 633 N N . PHE A 1 80 ? -7.617 6.325 -7.097 1.00 86.62 80 PHE A N 1
ATOM 634 C CA . PHE A 1 80 ? -6.864 7.462 -6.577 1.00 86.62 80 PHE A CA 1
ATOM 635 C C . PHE A 1 80 ? -5.609 7.039 -5.794 1.00 86.62 80 PHE A C 1
ATOM 637 O O . PHE A 1 80 ? -4.545 7.623 -5.974 1.00 86.62 80 PHE A O 1
ATOM 644 N N . LEU A 1 81 ? -5.713 6.002 -4.959 1.00 89.81 81 LEU A N 1
ATOM 645 C CA . LEU A 1 81 ? -4.623 5.547 -4.092 1.00 89.81 81 LEU A CA 1
ATOM 646 C C . LEU A 1 81 ? -3.503 4.802 -4.840 1.00 89.81 81 LEU A C 1
ATOM 648 O O . LEU A 1 81 ? -2.343 4.894 -4.438 1.00 89.81 81 LEU A O 1
ATOM 652 N N . PHE A 1 82 ? -3.831 4.065 -5.906 1.00 90.56 82 PHE A N 1
ATOM 653 C CA . PHE A 1 82 ? -2.896 3.122 -6.538 1.00 90.56 82 PHE A CA 1
ATOM 654 C C . PHE A 1 82 ? -2.532 3.440 -7.993 1.00 90.56 82 PHE A C 1
ATOM 656 O O . PHE A 1 82 ? -1.544 2.899 -8.491 1.00 90.56 82 PHE A O 1
ATOM 663 N N . SER A 1 83 ? -3.263 4.320 -8.688 1.00 90.31 83 SER A N 1
ATOM 664 C CA . SER A 1 83 ? -2.939 4.667 -10.084 1.00 90.31 83 SER A CA 1
ATOM 665 C C . SER A 1 83 ? -1.535 5.250 -10.236 1.00 90.31 83 SER A C 1
ATOM 667 O O . SER A 1 83 ? -0.849 4.916 -11.196 1.00 90.31 83 SER A O 1
ATOM 669 N N . GLY A 1 84 ? -1.073 6.057 -9.277 1.00 89.62 84 GLY A N 1
ATOM 670 C CA . GLY A 1 84 ? 0.271 6.634 -9.305 1.00 89.62 84 GLY A CA 1
ATOM 671 C C . GLY A 1 84 ? 1.382 5.582 -9.209 1.00 89.62 84 GLY A C 1
ATOM 672 O O . GLY A 1 84 ? 2.371 5.697 -9.926 1.00 89.62 84 GLY A O 1
ATOM 673 N N . LEU A 1 85 ? 1.198 4.523 -8.408 1.00 89.88 85 LEU A N 1
ATOM 674 C CA . LEU A 1 85 ? 2.119 3.377 -8.364 1.00 89.88 85 LEU A CA 1
ATOM 675 C C . LEU A 1 85 ? 2.132 2.614 -9.692 1.00 89.88 85 LEU A C 1
ATOM 677 O O . LEU A 1 85 ? 3.200 2.304 -10.208 1.00 89.88 85 LEU A O 1
ATOM 681 N N . ILE A 1 86 ? 0.957 2.343 -10.266 1.00 90.00 86 ILE A N 1
ATOM 682 C CA . ILE A 1 86 ? 0.837 1.613 -11.536 1.00 90.00 86 ILE A CA 1
ATOM 683 C C . ILE A 1 86 ? 1.489 2.416 -12.672 1.00 90.00 86 ILE A C 1
ATOM 685 O O . ILE A 1 86 ? 2.346 1.904 -13.388 1.00 90.00 86 ILE A O 1
ATOM 689 N N . ILE A 1 87 ? 1.121 3.691 -12.819 1.00 90.06 87 ILE A N 1
ATOM 690 C CA . ILE A 1 87 ? 1.662 4.579 -13.855 1.00 90.06 87 ILE A CA 1
ATOM 691 C C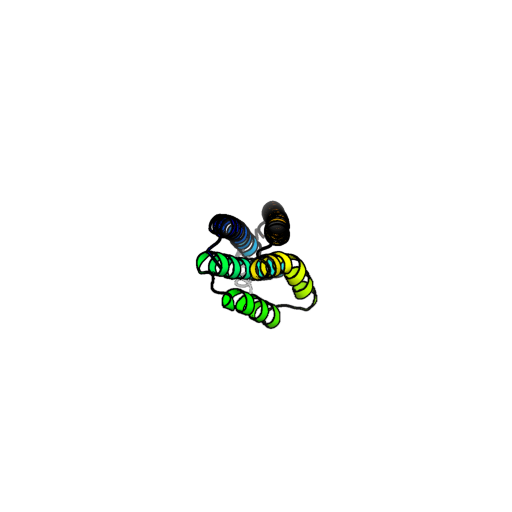 . ILE A 1 87 ? 3.160 4.785 -13.643 1.00 90.06 87 ILE A C 1
ATOM 693 O O . ILE A 1 87 ? 3.929 4.678 -14.596 1.00 90.06 87 ILE A O 1
ATOM 697 N N . GLY A 1 88 ? 3.586 5.060 -12.410 1.00 88.50 88 GLY A N 1
ATOM 698 C CA . GLY A 1 88 ? 4.990 5.255 -12.065 1.00 88.50 88 GLY A CA 1
ATOM 699 C C . GLY A 1 88 ? 5.844 4.031 -12.385 1.00 88.50 88 GLY A C 1
ATOM 700 O O . GLY A 1 88 ? 6.921 4.182 -12.956 1.00 88.50 88 GLY A O 1
ATOM 701 N N . TYR A 1 89 ? 5.325 2.826 -12.128 1.00 87.38 89 TYR A N 1
ATOM 702 C CA . TYR A 1 89 ? 5.965 1.577 -12.531 1.00 87.38 89 TYR A CA 1
ATOM 703 C C . TYR A 1 89 ? 6.078 1.466 -14.060 1.00 87.38 89 TYR A C 1
ATOM 705 O O . TYR A 1 89 ? 7.181 1.395 -14.583 1.00 87.38 89 TYR A O 1
ATOM 713 N N . PHE A 1 90 ? 4.979 1.536 -14.816 1.00 87.81 90 PHE A N 1
ATOM 714 C CA . PHE A 1 90 ? 5.039 1.330 -16.275 1.00 87.81 90 PHE A CA 1
ATOM 715 C C . PHE A 1 90 ? 5.805 2.419 -17.039 1.00 87.81 90 PHE A C 1
ATOM 717 O O . PHE A 1 90 ? 6.347 2.158 -18.111 1.00 87.81 90 PHE A O 1
ATOM 724 N N . THR A 1 91 ? 5.847 3.644 -16.513 1.00 88.62 91 THR A N 1
ATOM 725 C CA . THR A 1 91 ? 6.544 4.773 -17.154 1.00 88.62 91 THR A CA 1
ATOM 726 C C . THR A 1 91 ? 7.973 4.972 -16.653 1.00 88.62 91 THR A C 1
ATOM 728 O O . THR A 1 91 ? 8.713 5.748 -17.252 1.00 88.62 91 THR A O 1
ATOM 731 N N . GLY A 1 92 ? 8.366 4.310 -15.558 1.00 84.25 92 GLY A N 1
ATOM 732 C CA . GLY A 1 92 ? 9.638 4.559 -14.876 1.00 84.25 92 GLY A CA 1
ATOM 733 C C . GLY A 1 92 ? 9.750 5.959 -14.266 1.00 84.25 92 GLY A C 1
ATOM 734 O O . GLY A 1 92 ? 10.855 6.451 -14.061 1.00 84.25 92 GLY A O 1
ATOM 735 N N . ASN A 1 93 ? 8.622 6.630 -14.015 1.00 88.75 93 ASN A N 1
ATOM 736 C CA . ASN A 1 93 ? 8.606 7.990 -13.493 1.00 88.75 93 ASN A CA 1
ATOM 737 C C . ASN A 1 93 ? 8.453 7.997 -11.964 1.00 88.75 93 ASN A C 1
ATOM 739 O O . ASN A 1 93 ? 7.387 7.704 -11.409 1.00 88.75 93 ASN A O 1
ATOM 743 N N . ASP A 1 94 ? 9.526 8.407 -11.290 1.00 87.19 94 ASP A N 1
ATOM 744 C CA . ASP A 1 94 ? 9.604 8.466 -9.831 1.00 87.19 94 ASP A CA 1
ATOM 745 C C . ASP A 1 94 ? 8.632 9.475 -9.213 1.00 87.19 94 ASP A C 1
ATOM 747 O O . ASP A 1 94 ? 8.184 9.276 -8.086 1.00 87.19 94 ASP A O 1
ATOM 751 N N . PHE A 1 95 ? 8.245 10.537 -9.929 1.00 90.31 95 PHE A N 1
ATOM 752 C CA . PHE A 1 95 ? 7.304 11.532 -9.410 1.00 90.31 95 PHE A CA 1
ATOM 753 C C . PHE A 1 95 ? 5.944 10.905 -9.078 1.00 90.31 95 PHE A C 1
ATOM 755 O O . PHE A 1 95 ? 5.414 11.119 -7.985 1.00 90.31 95 PHE A O 1
ATOM 762 N N . TYR A 1 96 ? 5.396 10.099 -9.995 1.00 90.75 96 TYR A N 1
ATOM 763 C CA . TYR A 1 96 ? 4.115 9.417 -9.791 1.00 90.75 96 TYR A CA 1
ATOM 764 C C . TYR A 1 96 ? 4.211 8.359 -8.693 1.00 90.75 96 TYR A C 1
ATOM 766 O O . TYR A 1 96 ? 3.344 8.310 -7.820 1.00 90.75 96 TYR A O 1
ATOM 774 N N . THR A 1 97 ? 5.295 7.578 -8.687 1.00 90.75 97 THR A N 1
ATOM 775 C CA . THR A 1 97 ? 5.548 6.560 -7.659 1.00 90.75 97 THR A CA 1
ATOM 776 C C . THR A 1 97 ? 5.623 7.193 -6.266 1.00 90.75 97 THR A C 1
ATOM 778 O O . THR A 1 97 ? 4.874 6.810 -5.367 1.00 90.75 97 THR A O 1
ATOM 781 N N . ASN A 1 98 ? 6.463 8.216 -6.094 1.00 90.75 98 ASN A N 1
ATOM 782 C CA . ASN A 1 98 ? 6.687 8.874 -4.806 1.00 90.75 98 ASN A CA 1
ATOM 783 C C . ASN A 1 98 ? 5.435 9.596 -4.304 1.00 90.75 98 ASN A C 1
ATOM 785 O O . ASN A 1 98 ? 5.111 9.529 -3.118 1.00 90.75 98 ASN A O 1
ATOM 789 N N . THR A 1 99 ? 4.693 10.240 -5.206 1.00 92.38 99 THR A N 1
ATOM 790 C CA . THR A 1 99 ? 3.435 10.912 -4.863 1.00 92.38 99 THR A CA 1
ATOM 791 C C . THR A 1 99 ? 2.384 9.900 -4.410 1.00 92.38 99 THR A C 1
ATOM 793 O O . THR A 1 99 ? 1.730 10.110 -3.391 1.00 92.38 99 THR A O 1
ATOM 796 N N . SER A 1 100 ? 2.254 8.765 -5.105 1.00 92.44 100 SER A N 1
ATOM 797 C CA . SER A 1 100 ? 1.322 7.700 -4.716 1.00 92.44 100 SER A CA 1
ATOM 798 C C . SER A 1 100 ? 1.671 7.112 -3.349 1.00 92.44 100 SER A C 1
ATOM 800 O O . SER A 1 100 ? 0.780 6.898 -2.533 1.00 92.44 100 SER A O 1
ATOM 802 N N . ILE A 1 101 ? 2.960 6.895 -3.068 1.00 92.88 101 ILE A N 1
ATOM 803 C CA . ILE A 1 101 ? 3.430 6.405 -1.764 1.00 92.88 101 ILE A CA 1
ATOM 804 C C . ILE A 1 101 ? 3.110 7.399 -0.656 1.00 92.88 101 ILE A C 1
ATOM 806 O O . ILE A 1 101 ? 2.637 6.990 0.402 1.00 92.88 101 ILE A O 1
ATOM 810 N N . LEU A 1 102 ? 3.335 8.693 -0.890 1.00 93.38 102 LEU A N 1
ATOM 811 C CA . LEU A 1 102 ? 3.016 9.731 0.084 1.00 93.38 102 LEU A CA 1
ATOM 812 C C . LEU A 1 102 ? 1.514 9.757 0.396 1.00 93.38 102 LEU A C 1
ATOM 814 O O . LEU A 1 102 ? 1.130 9.781 1.563 1.00 93.38 102 LEU A O 1
ATOM 818 N N . ILE A 1 103 ? 0.667 9.694 -0.635 1.00 93.25 103 ILE A N 1
ATOM 819 C CA . ILE A 1 103 ? -0.792 9.644 -0.478 1.00 93.25 103 ILE A CA 1
ATOM 820 C C . ILE A 1 103 ? -1.210 8.386 0.300 1.00 93.25 103 ILE A C 1
ATOM 822 O O . ILE A 1 103 ? -2.002 8.483 1.238 1.00 93.25 103 ILE A O 1
ATOM 826 N N . LEU A 1 104 ? -0.654 7.217 -0.040 1.00 94.00 104 LEU A N 1
ATOM 827 C CA . LEU A 1 104 ? -0.913 5.957 0.665 1.00 94.00 104 LEU A CA 1
ATOM 828 C C . LEU A 1 104 ? -0.487 6.026 2.134 1.00 94.00 104 LEU A C 1
ATOM 830 O O . LEU A 1 104 ? -1.238 5.600 3.009 1.00 94.00 104 LEU A O 1
ATOM 834 N N . ALA A 1 105 ? 0.686 6.591 2.418 1.00 92.94 105 ALA A N 1
ATOM 835 C CA . ALA A 1 105 ? 1.183 6.758 3.777 1.00 92.94 105 ALA A CA 1
ATOM 836 C C . ALA A 1 105 ? 0.249 7.646 4.608 1.00 92.94 105 ALA A C 1
ATOM 838 O O . ALA A 1 105 ? -0.151 7.254 5.703 1.00 92.94 105 ALA A O 1
ATOM 839 N N . ILE A 1 106 ? -0.160 8.800 4.068 1.00 92.81 106 ILE A N 1
ATOM 840 C CA . ILE A 1 106 ? -1.114 9.705 4.725 1.00 92.81 106 ILE A CA 1
ATOM 841 C C . ILE A 1 106 ? -2.435 8.981 4.997 1.00 92.81 106 ILE A C 1
ATOM 843 O O . ILE A 1 106 ? -2.943 9.027 6.116 1.00 92.81 106 ILE A O 1
ATOM 847 N N . PHE A 1 107 ? -2.971 8.274 4.000 1.00 91.44 107 PHE A N 1
ATOM 848 C CA . PHE A 1 107 ? -4.223 7.537 4.142 1.00 91.44 107 PHE A CA 1
ATOM 849 C C . PHE A 1 107 ? -4.153 6.487 5.263 1.00 91.44 107 PHE A C 1
ATOM 851 O O . PHE A 1 107 ? -5.047 6.422 6.107 1.00 91.44 107 PHE A O 1
ATOM 858 N N . ILE A 1 108 ? -3.083 5.688 5.306 1.00 91.25 108 ILE A N 1
ATOM 859 C CA . ILE A 1 108 ? -2.899 4.635 6.316 1.00 91.25 108 ILE A CA 1
ATOM 860 C C . ILE A 1 108 ? -2.730 5.236 7.711 1.00 91.25 108 ILE A C 1
ATOM 862 O O . ILE A 1 108 ? -3.318 4.726 8.661 1.00 91.25 108 ILE A O 1
ATOM 866 N N . ILE A 1 109 ? -1.987 6.340 7.843 1.00 90.50 109 ILE A N 1
ATOM 867 C CA . ILE A 1 109 ? -1.839 7.047 9.121 1.00 90.50 109 ILE A CA 1
ATOM 868 C C . ILE A 1 109 ? -3.199 7.547 9.614 1.00 90.50 109 ILE A C 1
ATOM 870 O O . ILE A 1 109 ? -3.541 7.311 10.770 1.00 90.50 109 ILE A O 1
ATOM 874 N N . ILE A 1 110 ? -3.998 8.181 8.750 1.00 89.38 110 ILE A N 1
ATOM 875 C CA . ILE A 1 110 ? -5.347 8.644 9.110 1.00 89.38 110 ILE A CA 1
ATOM 876 C C . ILE A 1 110 ? -6.209 7.464 9.571 1.00 89.38 110 ILE A C 1
ATOM 878 O O . ILE A 1 110 ? -6.819 7.532 10.635 1.00 89.38 110 ILE A O 1
ATOM 882 N N . ARG A 1 111 ? -6.215 6.350 8.826 1.00 86.75 111 ARG A N 1
ATOM 883 C CA . ARG A 1 111 ? -6.962 5.142 9.214 1.00 86.75 111 ARG A CA 1
ATOM 884 C C . ARG A 1 111 ? -6.500 4.563 10.547 1.00 86.75 111 ARG A C 1
ATOM 886 O O . ARG A 1 111 ? -7.333 4.123 11.336 1.00 86.75 111 ARG A O 1
ATOM 893 N N . LEU A 1 112 ? -5.196 4.557 10.808 1.00 86.94 112 LEU A N 1
ATOM 894 C CA . LEU A 1 112 ? -4.644 4.099 12.077 1.00 86.94 112 LEU A CA 1
ATOM 895 C C . LEU A 1 112 ? -5.088 4.997 13.232 1.00 86.94 112 LEU A C 1
ATOM 897 O O . LEU A 1 112 ? -5.533 4.477 14.250 1.00 86.94 112 LEU A O 1
ATOM 901 N N . VAL A 1 113 ? -5.022 6.320 13.064 1.00 87.88 113 VAL A N 1
ATOM 902 C CA . VAL A 1 113 ? -5.498 7.281 14.069 1.00 87.88 113 VAL A CA 1
ATOM 903 C C . VAL A 1 113 ? -6.985 7.082 14.341 1.00 87.88 113 VAL A C 1
ATOM 905 O O . VAL A 1 113 ? -7.372 6.997 15.500 1.00 87.88 113 VAL A O 1
ATOM 908 N N . GLU A 1 114 ? -7.808 6.936 13.304 1.00 84.12 114 GLU A N 1
ATOM 909 C CA . GLU A 1 114 ? -9.239 6.673 13.477 1.00 84.12 114 GLU A CA 1
ATOM 910 C C . GLU A 1 114 ? -9.494 5.361 14.219 1.00 84.12 114 GLU A C 1
ATOM 912 O O . GLU A 1 114 ? -10.241 5.358 15.191 1.00 84.12 114 GLU A O 1
ATOM 917 N N . SER A 1 115 ? -8.780 4.288 13.866 1.00 81.62 115 SER A N 1
ATOM 918 C CA . SER A 1 115 ? -8.882 3.005 14.576 1.00 81.62 115 SER A CA 1
ATOM 919 C C . SER A 1 115 ? -8.507 3.144 16.063 1.00 81.62 115 SER A C 1
ATOM 921 O O . SER A 1 115 ? -9.124 2.523 16.927 1.00 81.62 115 SER A O 1
ATOM 923 N N . ILE A 1 116 ? -7.495 3.965 16.381 1.00 84.19 116 ILE A N 1
ATOM 924 C CA . ILE A 1 116 ? -7.057 4.247 17.760 1.00 84.19 116 ILE A CA 1
ATOM 925 C C . ILE A 1 116 ? -8.099 5.083 18.518 1.00 84.19 116 ILE A C 1
ATOM 927 O O . ILE A 1 116 ? -8.358 4.835 19.697 1.00 84.19 116 ILE A O 1
ATOM 931 N N . VAL A 1 117 ? -8.702 6.080 17.873 1.00 83.12 117 VAL A N 1
ATOM 932 C CA . VAL A 1 117 ? -9.774 6.880 18.479 1.00 83.12 117 VAL A CA 1
ATOM 933 C C . VAL A 1 117 ? -10.988 5.996 18.757 1.00 83.12 117 VAL A C 1
ATOM 935 O O . VAL A 1 117 ? -11.527 6.035 19.859 1.00 83.12 117 VAL A O 1
ATOM 938 N N . GLU A 1 118 ? -11.365 5.139 17.810 1.00 75.81 118 GLU A N 1
ATOM 939 C CA . GLU A 1 118 ? -12.491 4.215 17.952 1.00 75.81 118 GLU A CA 1
ATOM 940 C C . GLU A 1 118 ? -12.290 3.230 19.104 1.00 75.81 118 GLU A C 1
ATOM 942 O O . GLU A 1 118 ? -13.193 3.075 19.920 1.00 75.81 118 GLU A O 1
ATOM 947 N N . ILE A 1 119 ? -11.106 2.621 19.252 1.00 77.50 119 ILE A N 1
ATOM 948 C CA . ILE A 1 119 ? -10.837 1.738 20.401 1.00 77.50 119 ILE A CA 1
ATOM 949 C C . ILE A 1 119 ? -10.777 2.501 21.732 1.00 77.50 119 ILE A C 1
ATOM 951 O O . ILE A 1 119 ? -11.123 1.941 22.767 1.00 77.50 119 ILE A O 1
ATOM 955 N N . SER A 1 120 ? -10.365 3.772 21.724 1.00 73.00 120 SER A N 1
ATOM 956 C CA . SER A 1 120 ? -10.324 4.607 22.934 1.00 73.00 120 SER A CA 1
ATOM 957 C C . SER A 1 120 ? -11.724 5.013 23.401 1.00 73.00 120 SER A C 1
AT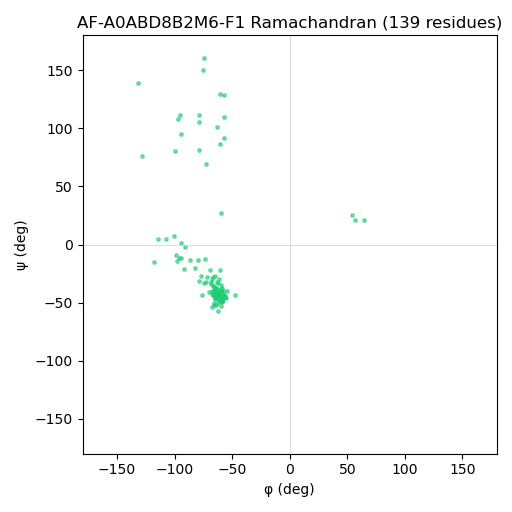OM 959 O O . SER A 1 120 ? -11.958 5.171 24.596 1.00 73.00 120 SER A O 1
ATOM 961 N N . LEU A 1 121 ? -12.652 5.186 22.457 1.00 73.25 121 LEU A N 1
ATOM 962 C CA . LEU A 1 121 ? -14.067 5.458 22.718 1.00 73.25 121 LEU A CA 1
ATOM 963 C C . LEU A 1 121 ? -14.889 4.180 22.909 1.00 73.25 121 LEU A C 1
ATOM 965 O O . LEU A 1 121 ? -16.028 4.257 23.373 1.00 73.25 121 LEU A O 1
ATOM 969 N N . TYR A 1 122 ? -14.327 3.018 22.566 1.00 65.62 122 TYR A N 1
ATOM 970 C CA . TYR A 1 122 ? -14.973 1.730 22.751 1.00 65.62 122 TYR A CA 1
ATOM 971 C C . TYR A 1 122 ? -15.194 1.484 24.240 1.00 65.62 122 TYR A C 1
ATOM 973 O O . TYR A 1 122 ? -14.294 1.101 24.987 1.00 65.62 122 TYR A O 1
ATOM 981 N N . THR A 1 123 ? -16.427 1.715 24.676 1.00 57.75 123 THR A N 1
ATOM 982 C CA . THR A 1 123 ? -16.902 1.257 25.971 1.00 57.75 123 THR A CA 1
ATOM 983 C C . THR A 1 123 ? -17.216 -0.220 25.778 1.00 57.75 123 THR A C 1
ATOM 985 O O . THR A 1 123 ? -18.121 -0.536 25.004 1.00 57.75 123 THR A O 1
ATOM 988 N N . PRO A 1 124 ? -16.459 -1.151 26.389 1.00 56.31 124 PRO A N 1
ATOM 989 C CA . PRO A 1 124 ? -16.837 -2.550 26.316 1.00 56.31 124 PRO A CA 1
ATOM 990 C C . PRO A 1 124 ? -18.252 -2.648 26.876 1.00 56.31 124 PRO A C 1
ATOM 992 O O . PRO A 1 124 ? -18.507 -2.120 27.959 1.00 56.31 124 PRO A O 1
ATOM 995 N N . ASN A 1 125 ? -19.165 -3.285 26.139 1.00 50.88 125 ASN A N 1
ATOM 996 C CA . ASN A 1 125 ? -20.444 -3.705 26.692 1.00 50.88 125 ASN A CA 1
ATOM 997 C C . ASN A 1 125 ? -20.136 -4.616 27.883 1.00 50.88 125 ASN A C 1
ATOM 999 O O . ASN A 1 125 ? -19.927 -5.819 27.745 1.00 50.88 125 ASN A O 1
ATOM 1003 N N . SER A 1 126 ? -20.047 -4.016 29.065 1.00 42.47 126 SER A N 1
ATOM 1004 C CA . SER A 1 126 ? -20.117 -4.684 30.345 1.00 42.47 126 SER A CA 1
ATOM 1005 C C . SER A 1 126 ? -21.569 -5.082 30.548 1.00 42.47 126 SER A C 1
ATOM 1007 O O . SER A 1 126 ? -22.269 -4.517 31.381 1.00 42.47 126 SER A O 1
ATOM 1009 N N . GLU A 1 127 ? -22.038 -6.040 29.764 1.00 39.22 127 GLU A N 1
ATOM 1010 C CA . GLU A 1 127 ? -23.089 -6.913 30.243 1.00 39.22 127 GLU A CA 1
ATOM 1011 C C . GLU A 1 127 ? -22.371 -8.137 30.803 1.00 39.22 127 GLU A C 1
ATOM 1013 O O . GLU A 1 127 ? -22.027 -9.055 30.054 1.00 39.22 127 GLU A O 1
ATOM 1018 N N . PRO A 1 128 ? -22.097 -8.195 32.123 1.00 41.84 128 PRO A N 1
ATOM 1019 C CA . PRO A 1 128 ? -22.136 -9.499 32.742 1.00 41.84 128 PRO A CA 1
ATOM 1020 C C . PRO A 1 128 ? -23.548 -10.004 32.453 1.00 41.84 128 PRO A C 1
ATOM 1022 O O . PRO A 1 128 ? -24.524 -9.456 32.971 1.00 41.84 128 PRO A O 1
ATOM 1025 N N . ILE A 1 129 ? -23.657 -11.006 31.579 1.00 45.44 129 ILE A N 1
ATOM 1026 C CA . ILE A 1 129 ? -24.850 -11.839 31.477 1.00 45.44 129 ILE A CA 1
ATOM 1027 C C . ILE A 1 129 ? -24.957 -12.481 32.852 1.00 45.44 129 ILE A C 1
ATOM 1029 O O . ILE A 1 129 ? -24.351 -13.505 33.156 1.00 45.44 129 ILE A O 1
ATOM 1033 N N . THR A 1 130 ? -25.605 -11.757 33.748 1.00 39.38 130 THR A N 1
ATOM 1034 C CA . THR A 1 130 ? -25.807 -12.185 35.105 1.00 39.38 130 THR A CA 1
ATOM 1035 C C . THR A 1 130 ? -26.962 -13.150 34.962 1.00 39.38 130 THR A C 1
ATOM 1037 O O . THR A 1 130 ? -28.093 -12.732 34.728 1.00 39.38 130 THR A O 1
ATOM 1040 N N . GLU A 1 131 ? -26.671 -14.444 35.050 1.00 43.94 131 GLU A N 1
ATOM 1041 C CA . GLU A 1 131 ? -27.626 -15.561 35.094 1.00 43.94 131 GLU A CA 1
ATOM 1042 C C . GLU A 1 131 ? -28.592 -15.482 36.306 1.00 43.94 131 GLU A C 1
ATOM 1044 O O . GLU A 1 131 ? -29.095 -16.488 36.799 1.00 43.94 131 GLU A O 1
ATOM 1049 N N . LEU A 1 132 ? -28.871 -14.280 36.817 1.00 46.94 132 LEU A N 1
ATOM 1050 C CA . LEU A 1 132 ? -29.775 -13.996 37.923 1.00 46.94 132 LEU A CA 1
ATOM 1051 C C . LEU A 1 132 ? -31.251 -13.985 37.490 1.00 46.94 132 LEU A C 1
ATOM 1053 O O . LEU A 1 132 ? -32.119 -14.103 38.349 1.00 46.94 132 LEU A O 1
ATOM 1057 N N . ASP A 1 133 ? -31.549 -13.948 36.186 1.00 40.81 133 ASP A N 1
ATOM 1058 C CA . ASP A 1 133 ? -32.936 -13.972 35.686 1.00 40.81 133 ASP A CA 1
ATOM 1059 C C . ASP A 1 133 ? -33.477 -15.392 35.397 1.00 40.81 133 ASP A C 1
ATOM 1061 O O . ASP A 1 133 ? -34.644 -15.574 35.055 1.00 40.81 133 ASP A O 1
ATOM 1065 N N . MET A 1 134 ? -32.662 -16.444 35.576 1.00 44.06 134 MET A N 1
ATOM 1066 C CA . MET A 1 134 ? -33.125 -17.838 35.437 1.00 44.06 134 MET A CA 1
ATOM 1067 C C . MET A 1 134 ? -33.485 -18.527 36.759 1.00 44.06 134 MET A C 1
ATOM 1069 O O . MET A 1 134 ? -34.158 -19.557 36.730 1.00 44.06 134 MET A O 1
ATOM 1073 N N . GLN A 1 135 ? -33.112 -17.979 37.922 1.00 45.41 135 GLN A N 1
ATOM 1074 C CA . GLN A 1 135 ? -33.502 -18.573 39.211 1.00 45.41 135 GLN A CA 1
ATOM 1075 C C . GLN A 1 135 ? -34.810 -18.015 39.788 1.00 45.41 135 GLN A C 1
ATOM 1077 O O . GLN A 1 135 ? -35.472 -18.727 40.538 1.00 45.41 135 GLN A O 1
ATOM 1082 N N . SER A 1 136 ? -35.259 -16.822 39.380 1.00 44.28 136 SER A N 1
ATOM 1083 C CA . SER A 1 136 ? -36.554 -16.274 39.827 1.00 44.28 136 SER A CA 1
ATOM 1084 C C . SER A 1 136 ? -37.772 -16.961 39.192 1.00 44.28 136 SER A C 1
ATOM 1086 O O . SER A 1 136 ? -38.890 -16.748 39.645 1.00 44.28 136 SER A O 1
ATOM 1088 N N . LYS A 1 137 ? -37.583 -17.780 38.150 1.00 44.94 137 LYS A N 1
ATOM 1089 C CA . LYS A 1 137 ? -38.671 -18.498 37.461 1.00 44.94 137 LYS A CA 1
ATOM 1090 C C . LYS A 1 137 ? -38.820 -19.964 37.863 1.00 44.94 137 LYS A C 1
ATOM 1092 O O . LYS A 1 137 ? -39.591 -20.684 37.244 1.00 44.94 137 LYS A O 1
ATOM 1097 N N . LYS A 1 138 ? -38.080 -20.419 38.879 1.00 46.03 138 LYS A N 1
ATOM 1098 C CA . LYS A 1 138 ? -38.190 -21.787 39.413 1.00 46.03 138 LYS A CA 1
ATOM 1099 C C . LYS A 1 138 ? -38.877 -21.866 40.779 1.00 46.03 138 LYS A C 1
ATOM 1101 O O . LYS A 1 138 ? -38.909 -22.944 41.361 1.00 46.03 138 LYS A O 1
ATOM 1106 N N . SER A 1 139 ? -39.382 -20.743 41.295 1.00 48.72 139 SER A N 1
ATOM 1107 C CA . SER A 1 139 ? -40.131 -20.689 42.557 1.00 48.72 139 SER A CA 1
ATOM 1108 C C . SER A 1 139 ? -41.650 -20.658 42.390 1.00 48.72 139 SER A C 1
ATOM 1110 O O . SER A 1 139 ? -42.334 -20.830 43.390 1.00 48.72 139 SER A O 1
ATOM 1112 N N . ASP A 1 140 ? -42.157 -20.504 41.166 1.00 49.53 140 ASP A N 1
ATOM 1113 C CA . ASP A 1 140 ? -43.591 -20.500 40.863 1.00 49.53 140 ASP A CA 1
ATOM 1114 C C . ASP A 1 140 ? -43.870 -21.510 39.736 1.00 49.53 140 ASP A C 1
ATOM 1116 O O . ASP A 1 140 ? -43.936 -21.119 38.574 1.00 49.53 140 ASP A O 1
ATOM 1120 N N . ASP A 1 141 ? -43.874 -22.806 40.075 1.00 42.50 141 ASP A N 1
ATOM 1121 C CA . ASP A 1 141 ? -44.715 -23.879 39.492 1.00 42.50 141 ASP A CA 1
ATOM 1122 C C . ASP A 1 141 ? -44.381 -25.251 40.115 1.00 42.50 141 ASP A C 1
ATOM 1124 O O . ASP A 1 141 ? -43.200 -25.679 40.070 1.00 42.50 141 ASP A O 1
#

pLDDT: mean 79.95, std 15.31, range [39.22, 94.88]

Foldseek 3Di:
DDQPVVLLVLLVVLLVLLVLLLVLCVVLVVVVLNLLSVLVSQLSVLLSCCNHVVDLVSNVVNVVSDVVRHDPVSVVVSCQLCVLSNCCSVVVPVVSSVVSSVVSSVVSVVSSVVSVVSSVPDDDPPPPVPCPVVVVVVVPD

Mean predicted aligned error: 9.47 Å